Protein AF-A0A2E2L9P2-F1 (afdb_monomer_lite)

Foldseek 3Di:
DVVVVVVVVVVVVVVVVVVVVVVVVVVVVVVVVLVVLQVVVVVCVVVVDDPVVCVVVVNDDRPPPCPPPPDPPPDPPPPPDDDDDDDDD

pLDDT: mean 77.39, std 17.48, range [44.69, 97.62]

Sequence (89 aa):
MIEADVNARVEAVRQVVAATNDADDAERRWKDATAVHERAWRAALDAGWSEKDLRATGARAPGQTSRPRRARTAGTRSSNGAGSASSEE

Secondary structure (DSSP, 8-state):
-HHHHHHHHHHHHHHHHHHHHHHHHHHHHHHHHHHHHHHHHHHHHHTT--HHHHHHTTPPPTT--------------------------

Structure (mmCIF, N/CA/C/O backbone):
data_AF-A0A2E2L9P2-F1
#
_entry.id   AF-A0A2E2L9P2-F1
#
loop_
_atom_site.group_PDB
_atom_site.id
_atom_site.type_symbol
_atom_site.label_atom_id
_atom_site.label_alt_id
_atom_site.label_comp_id
_atom_site.label_asym_id
_atom_site.label_entity_id
_atom_site.label_seq_id
_atom_site.pdbx_PDB_ins_code
_atom_site.Cartn_x
_atom_site.Cartn_y
_atom_site.Cartn_z
_atom_site.occupancy
_atom_site.B_iso_or_equiv
_atom_site.auth_seq_id
_atom_site.auth_comp_id
_atom_site.auth_asym_id
_atom_site.auth_atom_id
_atom_site.pdbx_PDB_model_num
ATOM 1 N N . MET A 1 1 ? 25.042 1.165 -36.591 1.00 61.81 1 MET A N 1
ATOM 2 C CA . MET A 1 1 ? 25.116 1.780 -35.242 1.00 61.81 1 MET A CA 1
ATOM 3 C C . MET A 1 1 ? 23.843 2.512 -34.809 1.00 61.81 1 MET A C 1
ATOM 5 O O . MET A 1 1 ? 23.654 2.652 -33.614 1.00 61.81 1 MET A O 1
ATOM 9 N N . ILE A 1 2 ? 22.948 2.924 -35.714 1.00 75.38 2 ILE A N 1
ATOM 10 C CA . ILE A 1 2 ? 21.686 3.600 -35.343 1.00 75.38 2 ILE A CA 1
ATOM 11 C C . ILE A 1 2 ? 20.645 2.610 -34.786 1.00 75.38 2 ILE A C 1
ATOM 13 O O . ILE A 1 2 ? 19.961 2.909 -33.816 1.00 75.38 2 ILE A O 1
AT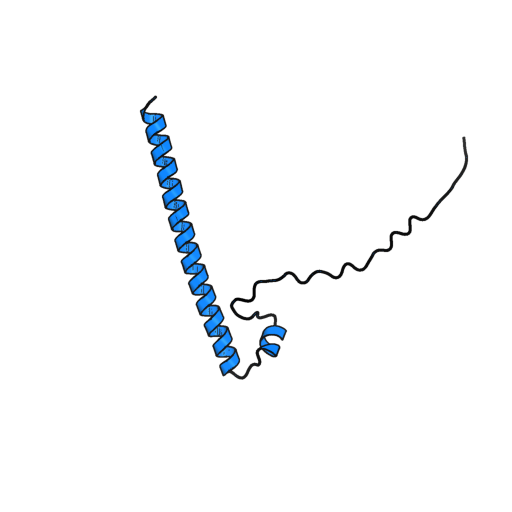OM 17 N N . GLU A 1 3 ? 20.571 1.397 -35.338 1.00 77.81 3 GLU A N 1
ATOM 18 C CA . GLU A 1 3 ? 19.599 0.372 -34.916 1.00 77.81 3 GLU A CA 1
ATOM 19 C C . GLU A 1 3 ? 19.779 -0.076 -33.457 1.00 77.81 3 GLU A C 1
ATOM 21 O O . GLU A 1 3 ? 18.796 -0.272 -32.749 1.00 77.81 3 GLU A O 1
ATOM 26 N N . ALA A 1 4 ? 21.024 -0.180 -32.981 1.00 80.31 4 ALA A N 1
ATOM 27 C CA . ALA A 1 4 ? 21.321 -0.547 -31.595 1.00 80.31 4 ALA A CA 1
ATOM 28 C C . ALA A 1 4 ? 20.863 0.532 -30.599 1.00 80.31 4 ALA A C 1
ATOM 30 O O . ALA A 1 4 ? 20.334 0.210 -29.537 1.00 80.31 4 ALA A O 1
ATOM 31 N N . ASP A 1 5 ? 21.022 1.807 -30.963 1.00 84.06 5 ASP A N 1
ATOM 32 C CA . ASP A 1 5 ? 20.571 2.942 -30.157 1.00 84.06 5 ASP A CA 1
ATOM 33 C C . ASP A 1 5 ? 19.036 3.026 -30.116 1.00 84.06 5 ASP A C 1
ATOM 35 O O . ASP A 1 5 ? 18.445 3.191 -29.049 1.00 84.06 5 ASP A O 1
ATOM 39 N N . VAL A 1 6 ? 18.368 2.799 -31.253 1.00 89.44 6 VAL A N 1
ATOM 40 C CA . VAL A 1 6 ? 16.900 2.705 -31.312 1.00 89.44 6 VAL A CA 1
ATOM 41 C C . VAL A 1 6 ? 16.391 1.541 -30.458 1.00 89.44 6 VAL A C 1
ATOM 43 O O . VAL A 1 6 ? 15.450 1.722 -29.686 1.00 89.44 6 VAL A O 1
ATOM 46 N N . ASN A 1 7 ? 17.031 0.372 -30.532 1.00 90.12 7 ASN A N 1
ATOM 47 C CA . ASN A 1 7 ? 16.656 -0.784 -29.721 1.00 90.12 7 ASN A CA 1
ATOM 48 C C . ASN A 1 7 ? 16.812 -0.505 -28.215 1.00 90.12 7 ASN A C 1
ATOM 50 O O . ASN A 1 7 ? 15.915 -0.817 -27.437 1.00 90.12 7 ASN A O 1
ATOM 54 N N . ALA A 1 8 ? 17.901 0.154 -27.806 1.00 92.56 8 ALA A N 1
ATOM 55 C CA . ALA A 1 8 ? 18.115 0.542 -26.412 1.00 92.56 8 ALA A CA 1
ATOM 56 C C . ALA A 1 8 ? 17.032 1.509 -25.900 1.00 92.56 8 ALA A C 1
ATOM 58 O O . ALA A 1 8 ? 16.535 1.347 -24.785 1.00 92.56 8 ALA A O 1
ATOM 59 N N . ARG A 1 9 ? 16.613 2.481 -26.722 1.00 90.94 9 ARG A N 1
ATOM 60 C CA . ARG A 1 9 ? 15.515 3.400 -26.373 1.00 90.94 9 ARG A CA 1
ATOM 61 C C . ARG A 1 9 ? 14.184 2.668 -26.217 1.00 90.94 9 ARG A C 1
ATOM 63 O O . ARG A 1 9 ? 13.447 2.952 -25.277 1.00 90.94 9 ARG A O 1
ATOM 70 N N . VAL A 1 10 ? 13.877 1.723 -27.107 1.00 96.19 10 VAL A N 1
ATOM 71 C CA . VAL A 1 10 ? 12.644 0.922 -27.026 1.00 96.19 10 VAL A CA 1
ATOM 72 C C . VAL A 1 10 ? 12.629 0.066 -25.761 1.00 96.19 10 VAL A C 1
ATOM 74 O O . VAL A 1 10 ? 11.616 0.036 -25.065 1.00 96.19 10 VAL A O 1
ATOM 77 N N . GLU A 1 11 ? 13.744 -0.579 -25.422 1.00 95.12 11 GLU A N 1
ATOM 78 C CA . GLU A 1 11 ? 13.864 -1.362 -24.189 1.00 95.12 11 GLU A CA 1
ATOM 79 C C . GLU A 1 11 ? 13.715 -0.497 -22.933 1.00 95.12 11 GLU A C 1
ATOM 81 O O . GLU A 1 11 ? 12.983 -0.867 -22.015 1.00 95.12 11 GLU A O 1
ATOM 86 N N . ALA A 1 12 ? 14.317 0.695 -22.909 1.00 95.88 12 ALA A N 1
ATOM 87 C CA . ALA A 1 12 ? 14.133 1.634 -21.805 1.00 95.88 12 ALA A CA 1
ATOM 88 C C . ALA A 1 12 ? 12.656 2.035 -21.640 1.00 95.88 12 ALA A C 1
ATOM 90 O O . ALA A 1 12 ? 12.132 2.033 -20.528 1.00 95.88 12 ALA A O 1
ATOM 91 N N . VAL A 1 13 ? 11.951 2.315 -22.742 1.00 96.19 13 VAL A N 1
ATOM 92 C CA . VAL A 1 13 ? 10.514 2.634 -22.702 1.00 96.19 13 VAL A CA 1
ATOM 93 C C . VAL A 1 13 ? 9.690 1.444 -22.206 1.00 96.19 13 VAL A C 1
ATOM 95 O O . VAL A 1 13 ? 8.800 1.631 -21.378 1.00 96.19 13 VAL A O 1
ATOM 98 N N . ARG A 1 14 ? 9.996 0.217 -22.646 1.00 96.69 14 ARG A N 1
ATOM 99 C CA . ARG A 1 14 ? 9.326 -1.002 -22.155 1.00 96.69 14 ARG A CA 1
ATOM 100 C C . ARG A 1 14 ? 9.484 -1.168 -20.647 1.00 96.69 14 ARG A C 1
ATOM 102 O O . ARG A 1 14 ? 8.505 -1.472 -19.972 1.00 96.69 14 ARG A O 1
ATOM 109 N N . GLN A 1 15 ? 10.683 -0.924 -20.123 1.00 96.31 15 GLN A N 1
ATOM 110 C CA . GLN A 1 15 ? 10.951 -0.990 -18.686 1.00 96.31 15 GLN A CA 1
ATOM 111 C C . GLN A 1 15 ? 10.187 0.080 -17.908 1.00 96.31 15 GLN A C 1
ATOM 113 O O . GLN A 1 15 ? 9.617 -0.230 -16.867 1.00 96.31 15 GLN A O 1
ATOM 118 N N . VAL A 1 16 ? 10.123 1.314 -18.421 1.00 95.62 16 VAL A N 1
ATOM 119 C CA . VAL A 1 16 ? 9.337 2.386 -17.791 1.00 95.62 16 VAL A CA 1
ATOM 120 C C . VAL A 1 16 ? 7.862 2.002 -17.725 1.00 95.62 16 VAL A C 1
ATOM 122 O O . VAL A 1 16 ? 7.265 2.090 -16.659 1.00 95.62 16 VAL A O 1
ATOM 125 N N . VAL A 1 17 ? 7.286 1.517 -18.828 1.00 97.62 17 VAL A N 1
ATOM 126 C CA . VAL A 1 17 ? 5.876 1.100 -18.863 1.00 97.62 17 VAL A CA 1
ATOM 127 C C . VAL A 1 17 ? 5.611 -0.054 -17.897 1.00 97.62 17 VAL A C 1
ATOM 129 O O . VAL A 1 17 ? 4.627 -0.015 -17.163 1.00 97.62 17 VAL A O 1
ATOM 132 N N . ALA A 1 18 ? 6.489 -1.060 -17.861 1.00 96.31 18 ALA A N 1
ATOM 133 C CA . ALA A 1 18 ? 6.371 -2.167 -16.916 1.00 96.31 18 ALA A CA 1
ATOM 134 C C . ALA A 1 18 ? 6.412 -1.671 -15.462 1.00 96.31 18 ALA A C 1
ATOM 136 O O . ALA A 1 18 ? 5.519 -1.989 -14.683 1.00 96.31 18 ALA A O 1
ATOM 137 N N . ALA A 1 19 ? 7.382 -0.816 -15.127 1.00 95.12 19 ALA A N 1
ATOM 138 C CA . ALA A 1 19 ? 7.514 -0.248 -13.790 1.00 95.12 19 ALA A CA 1
ATOM 139 C C . ALA A 1 19 ? 6.308 0.619 -13.390 1.00 95.12 19 ALA A C 1
ATOM 141 O O . ALA A 1 19 ? 5.891 0.591 -12.234 1.00 95.12 19 ALA A O 1
ATOM 142 N N . THR A 1 20 ? 5.727 1.377 -14.326 1.00 95.69 20 THR A N 1
ATOM 143 C CA . THR A 1 20 ? 4.499 2.146 -14.078 1.00 95.69 20 THR A CA 1
ATOM 144 C C . THR A 1 20 ? 3.319 1.228 -13.789 1.00 95.69 20 THR A C 1
ATOM 146 O O . THR A 1 20 ? 2.619 1.445 -12.805 1.00 95.69 20 THR A O 1
ATOM 149 N N . ASN A 1 21 ? 3.133 0.176 -14.588 1.00 96.25 21 ASN A N 1
ATOM 150 C CA . ASN A 1 21 ? 2.057 -0.784 -14.355 1.00 96.25 21 ASN A CA 1
ATOM 151 C C . ASN A 1 21 ? 2.207 -1.461 -12.988 1.00 96.25 21 ASN A C 1
ATOM 153 O O . ASN A 1 21 ? 1.237 -1.522 -12.240 1.00 96.25 21 ASN A O 1
ATOM 157 N N . ASP A 1 22 ? 3.419 -1.890 -12.628 1.00 95.38 22 ASP A N 1
ATOM 158 C CA . ASP A 1 22 ? 3.699 -2.494 -11.322 1.00 95.38 22 ASP A CA 1
ATOM 159 C C . ASP A 1 22 ? 3.405 -1.524 -10.166 1.00 95.38 22 ASP A C 1
ATOM 161 O O . ASP A 1 22 ? 2.860 -1.927 -9.135 1.00 95.38 22 ASP A O 1
ATOM 165 N N . ALA A 1 23 ? 3.733 -0.238 -10.332 1.00 93.69 23 ALA A N 1
ATOM 166 C CA . ALA A 1 23 ? 3.430 0.794 -9.345 1.00 93.69 23 ALA A CA 1
ATOM 167 C C . ALA A 1 23 ? 1.915 0.999 -9.178 1.00 93.69 23 ALA A C 1
ATOM 169 O O . ALA A 1 23 ? 1.426 1.020 -8.046 1.00 93.69 23 ALA A O 1
ATOM 170 N N . ASP A 1 24 ? 1.167 1.078 -10.280 1.00 95.19 24 ASP A N 1
ATOM 171 C CA . ASP A 1 24 ? -0.294 1.203 -10.261 1.00 95.19 24 ASP A CA 1
ATOM 172 C C . ASP A 1 24 ? -0.955 -0.031 -9.622 1.00 95.19 24 ASP A C 1
ATOM 174 O O . ASP A 1 24 ? -1.889 0.080 -8.821 1.00 95.19 24 ASP A O 1
ATOM 178 N N . ASP A 1 25 ? -0.459 -1.226 -9.940 1.00 93.94 25 ASP A N 1
ATOM 179 C CA . ASP A 1 25 ? -0.921 -2.495 -9.378 1.00 93.94 25 ASP A CA 1
ATOM 180 C C . ASP A 1 25 ? -0.637 -2.605 -7.874 1.00 93.94 25 ASP A C 1
ATOM 182 O O . ASP A 1 25 ? -1.464 -3.124 -7.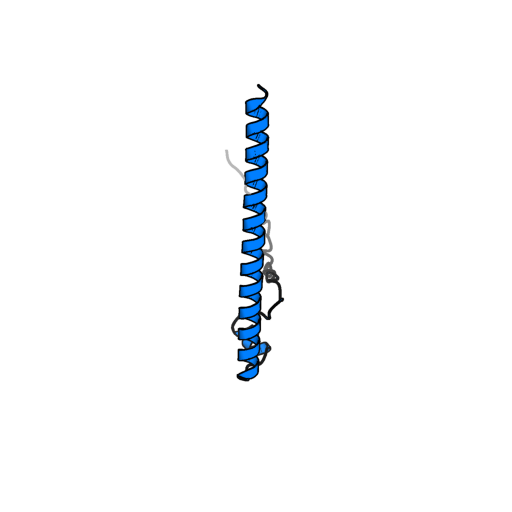109 1.00 93.94 25 ASP A O 1
ATOM 186 N N . ALA A 1 26 ? 0.522 -2.118 -7.430 1.00 93.81 26 ALA A N 1
ATOM 187 C CA . ALA A 1 26 ? 0.872 -2.034 -6.019 1.00 93.81 26 ALA A CA 1
ATOM 188 C C . ALA A 1 26 ? -0.013 -1.019 -5.285 1.00 93.81 26 ALA A C 1
ATOM 190 O O . ALA A 1 26 ? -0.492 -1.309 -4.186 1.00 93.81 26 ALA A O 1
ATOM 191 N N . GLU A 1 27 ? -0.293 0.135 -5.894 1.00 91.88 27 GLU A N 1
ATOM 192 C CA . GLU A 1 27 ? -1.175 1.144 -5.311 1.00 91.88 27 GLU A CA 1
ATOM 193 C C . GLU A 1 27 ? -2.607 0.614 -5.158 1.00 91.88 27 GLU A C 1
ATOM 195 O O . GLU A 1 27 ? -3.220 0.792 -4.102 1.00 91.88 27 GLU A O 1
ATOM 200 N N . ARG A 1 28 ? -3.136 -0.094 -6.165 1.00 93.19 28 ARG A N 1
ATOM 201 C CA . ARG A 1 28 ? -4.455 -0.749 -6.077 1.00 93.19 28 ARG A CA 1
ATOM 202 C C . 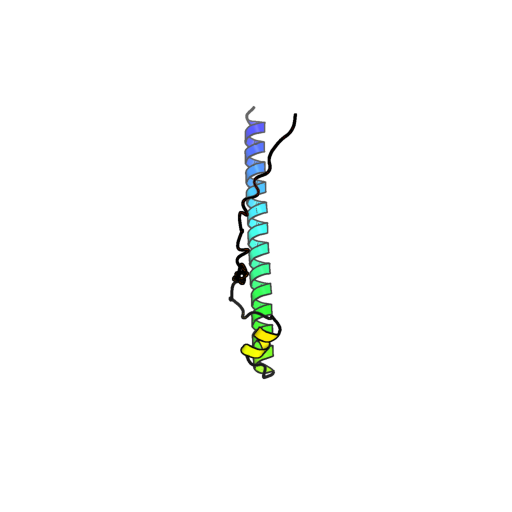ARG A 1 28 ? -4.503 -1.752 -4.931 1.00 93.19 28 ARG A C 1
ATOM 204 O O . ARG A 1 28 ? -5.378 -1.653 -4.075 1.00 93.19 28 ARG A O 1
ATOM 211 N N . ARG A 1 29 ? -3.516 -2.651 -4.849 1.00 92.19 29 ARG A N 1
ATOM 212 C CA . ARG A 1 29 ? -3.416 -3.633 -3.754 1.00 92.19 29 ARG A CA 1
ATOM 213 C C . ARG A 1 29 ? -3.312 -2.962 -2.389 1.00 92.19 29 ARG A C 1
ATOM 215 O O . ARG A 1 29 ? -3.904 -3.442 -1.425 1.00 92.19 29 ARG A O 1
ATOM 222 N N . TRP A 1 30 ? -2.582 -1.854 -2.296 1.00 88.19 30 TRP A N 1
ATOM 223 C CA . TRP A 1 30 ? -2.457 -1.095 -1.058 1.00 88.19 30 TRP A CA 1
ATOM 224 C C . TRP A 1 30 ? -3.782 -0.438 -0.646 1.00 88.19 30 TRP A C 1
ATOM 226 O O . TRP A 1 30 ? -4.168 -0.523 0.524 1.00 88.19 30 TRP A O 1
ATOM 236 N N . LYS A 1 31 ? -4.516 0.154 -1.597 1.00 90.31 31 LYS A N 1
ATOM 237 C CA . LYS A 1 31 ? -5.854 0.724 -1.366 1.00 90.31 31 LYS A CA 1
ATOM 238 C C . LYS A 1 31 ? -6.842 -0.348 -0.913 1.00 90.31 31 LYS A C 1
ATOM 240 O O . LYS A 1 31 ? -7.524 -0.148 0.090 1.00 90.31 31 LYS A O 1
ATOM 245 N N . ASP A 1 32 ? -6.865 -1.497 -1.583 1.00 91.75 32 ASP A N 1
ATOM 246 C CA . ASP A 1 32 ? -7.745 -2.615 -1.231 1.00 91.75 32 ASP A CA 1
ATOM 247 C C . ASP A 1 32 ? -7.435 -3.160 0.166 1.00 91.75 32 ASP A C 1
ATOM 249 O O . ASP A 1 32 ? -8.336 -3.308 0.994 1.00 91.75 32 ASP A O 1
ATOM 253 N N . ALA A 1 33 ? -6.155 -3.390 0.474 1.00 88.94 33 ALA A N 1
ATOM 254 C CA . ALA A 1 33 ? -5.726 -3.836 1.797 1.00 88.94 33 ALA A CA 1
ATOM 255 C C . ALA A 1 33 ? -6.110 -2.828 2.893 1.00 88.94 33 ALA A C 1
ATOM 257 O O . ALA A 1 33 ? -6.574 -3.218 3.966 1.00 88.94 33 ALA A O 1
ATOM 258 N N . THR A 1 34 ? -5.972 -1.530 2.612 1.00 87.38 34 THR A N 1
ATOM 259 C CA . THR A 1 34 ? -6.359 -0.456 3.538 1.00 87.38 34 THR A CA 1
ATOM 260 C C . THR A 1 34 ? -7.869 -0.432 3.755 1.00 87.38 34 THR A C 1
ATOM 262 O O . THR A 1 34 ? -8.320 -0.387 4.897 1.00 87.38 34 THR A O 1
ATOM 265 N N . ALA A 1 35 ? -8.661 -0.557 2.689 1.00 88.69 35 ALA A N 1
ATOM 266 C CA . ALA A 1 35 ? -10.116 -0.594 2.774 1.00 88.69 35 ALA A CA 1
ATOM 267 C C . ALA A 1 35 ? -10.623 -1.820 3.554 1.00 88.69 35 ALA A C 1
ATOM 269 O O . ALA A 1 35 ? -11.544 -1.706 4.364 1.00 88.69 35 ALA A O 1
ATOM 270 N N . VAL A 1 36 ? -10.019 -2.997 3.349 1.00 90.44 36 VAL A N 1
ATOM 271 C CA . VAL A 1 36 ? -10.332 -4.205 4.132 1.00 90.44 36 VAL A CA 1
ATOM 272 C C . VAL A 1 36 ? -9.985 -3.996 5.604 1.00 90.44 36 VAL A C 1
ATOM 274 O O . VAL A 1 36 ? -10.791 -4.332 6.472 1.00 90.44 36 VAL A O 1
ATOM 277 N N . HIS A 1 37 ? -8.830 -3.397 5.894 1.00 87.38 37 HIS A N 1
ATOM 278 C CA . HIS A 1 37 ? -8.421 -3.102 7.261 1.00 87.38 37 HIS A CA 1
ATOM 279 C C . HIS A 1 37 ? -9.376 -2.120 7.957 1.00 87.38 37 HIS A C 1
ATOM 281 O O . HIS A 1 37 ? -9.805 -2.382 9.078 1.00 87.38 37 HIS A O 1
ATOM 287 N N . GLU A 1 38 ? -9.778 -1.038 7.289 1.00 88.38 38 GLU A N 1
ATOM 288 C CA . GLU A 1 38 ? -10.765 -0.089 7.819 1.00 88.38 38 GLU A CA 1
ATOM 289 C C . GLU A 1 38 ? -12.112 -0.749 8.107 1.00 88.38 38 GLU A C 1
ATOM 291 O O . GLU A 1 38 ? -12.703 -0.521 9.164 1.00 88.38 38 GLU A O 1
ATOM 296 N N . ARG A 1 39 ? -12.594 -1.602 7.197 1.00 88.50 39 ARG A N 1
ATOM 297 C CA . ARG A 1 39 ? -13.840 -2.354 7.399 1.00 88.50 39 ARG A CA 1
ATOM 298 C C . ARG A 1 39 ? -13.737 -3.296 8.594 1.00 88.50 39 ARG A C 1
ATOM 300 O O . ARG A 1 39 ? -14.651 -3.318 9.411 1.00 88.50 39 ARG A O 1
ATOM 307 N N . ALA A 1 40 ? -12.630 -4.027 8.723 1.00 89.50 40 ALA A N 1
ATOM 308 C CA . ALA A 1 40 ? -12.395 -4.922 9.853 1.00 89.50 40 ALA A CA 1
ATOM 309 C C . ALA A 1 40 ? -12.313 -4.153 11.181 1.00 89.50 40 ALA A C 1
ATOM 311 O O . ALA A 1 40 ? -12.886 -4.584 12.180 1.00 89.50 40 ALA A O 1
ATOM 312 N N . TRP A 1 41 ? -11.660 -2.988 11.182 1.00 87.12 41 TRP A N 1
ATOM 313 C CA . TRP A 1 41 ? -11.572 -2.125 12.357 1.00 87.12 41 TRP A CA 1
ATOM 314 C C . TRP A 1 41 ? -12.949 -1.620 12.793 1.00 87.12 41 TRP A C 1
ATOM 316 O O . TRP A 1 41 ? -13.303 -1.731 13.963 1.00 87.12 41 TRP A O 1
ATOM 326 N N . ARG A 1 42 ? -13.760 -1.123 11.851 1.00 88.44 42 ARG A N 1
ATOM 327 C CA . ARG A 1 42 ? -15.131 -0.666 12.131 1.00 88.44 42 ARG A CA 1
ATOM 328 C C . ARG A 1 42 ? -16.023 -1.806 12.614 1.00 88.44 42 ARG A C 1
ATOM 330 O O . ARG A 1 42 ? -16.692 -1.635 13.621 1.00 88.44 42 ARG A O 1
ATOM 337 N N . ALA A 1 43 ? -15.953 -2.976 11.979 1.00 90.56 43 ALA A N 1
ATOM 338 C CA . ALA A 1 43 ? -16.705 -4.153 12.409 1.00 90.56 43 ALA A CA 1
ATOM 339 C C . ALA A 1 43 ? -16.353 -4.579 13.843 1.00 90.56 43 ALA A C 1
ATOM 341 O O . ALA A 1 43 ? -17.225 -5.007 14.594 1.00 90.56 43 ALA A O 1
ATOM 342 N N . ALA A 1 44 ? -15.089 -4.434 14.248 1.00 89.44 44 ALA A N 1
ATOM 343 C CA . ALA A 1 44 ? -14.681 -4.714 15.616 1.00 89.44 44 ALA A CA 1
ATOM 344 C C . ALA A 1 44 ? -15.245 -3.685 16.614 1.00 89.44 44 ALA A C 1
ATOM 346 O O . ALA A 1 44 ? -15.727 -4.073 17.679 1.00 89.44 44 ALA A O 1
ATOM 347 N N . LEU A 1 45 ? -15.248 -2.396 16.256 1.00 89.25 45 LEU A N 1
ATOM 348 C CA . LEU A 1 45 ? -15.892 -1.349 17.059 1.00 89.25 45 LEU A CA 1
ATOM 349 C C . LEU A 1 45 ? -17.410 -1.576 17.178 1.00 89.25 45 LEU A C 1
ATOM 351 O O . LEU A 1 45 ? -17.950 -1.484 18.278 1.00 89.25 45 LEU A O 1
ATOM 355 N N . ASP A 1 46 ? -18.083 -1.936 16.080 1.00 90.88 46 ASP A N 1
ATOM 356 C CA . ASP A 1 46 ? -19.517 -2.266 16.059 1.00 90.88 46 ASP A CA 1
ATOM 357 C C . ASP A 1 46 ? -19.829 -3.523 16.889 1.00 90.88 46 ASP A C 1
ATOM 359 O O . ASP A 1 46 ? -20.877 -3.612 17.525 1.00 90.88 46 ASP A O 1
ATOM 363 N N . ALA A 1 47 ? -18.893 -4.475 16.955 1.00 90.88 47 ALA A N 1
ATOM 364 C CA . ALA A 1 47 ? -18.967 -5.636 17.842 1.00 90.88 47 ALA A CA 1
ATOM 365 C C . ALA A 1 47 ? -18.732 -5.293 19.330 1.00 90.88 47 ALA A C 1
ATOM 367 O O . ALA A 1 47 ? -18.684 -6.193 20.168 1.00 90.88 47 ALA A O 1
ATOM 368 N N . GLY A 1 48 ? -18.578 -4.008 19.669 1.00 90.69 48 GLY A N 1
ATOM 369 C CA . GLY A 1 48 ? -18.440 -3.517 21.038 1.00 90.69 48 GLY A CA 1
ATOM 370 C C . GLY A 1 48 ? -17.006 -3.492 21.562 1.00 90.69 48 GLY A C 1
ATOM 371 O O . GLY A 1 48 ? -16.802 -3.251 22.753 1.00 90.69 48 GLY A O 1
ATOM 372 N N . TRP A 1 49 ? -16.000 -3.723 20.712 1.00 88.50 49 TRP A N 1
ATOM 373 C CA . TRP A 1 49 ? -14.609 -3.588 21.132 1.00 88.50 49 TRP A CA 1
ATOM 374 C C . TRP A 1 49 ? -14.236 -2.118 21.266 1.00 88.50 49 TRP A C 1
ATOM 376 O O . TRP A 1 49 ? -14.503 -1.307 20.381 1.00 88.50 49 TRP A O 1
ATOM 386 N N . SER A 1 50 ? -13.554 -1.765 22.355 1.00 84.81 50 SER A N 1
ATOM 387 C CA . SER A 1 50 ? -12.975 -0.432 22.465 1.00 84.81 50 SER A CA 1
ATOM 388 C C . SER A 1 50 ? -11.701 -0.334 21.625 1.00 84.81 50 SER A C 1
ATOM 390 O O . SER A 1 50 ? -10.942 -1.294 21.470 1.00 84.81 50 SER A O 1
ATOM 392 N N . GLU A 1 51 ? -11.400 0.868 21.138 1.00 81.62 51 GLU A N 1
ATOM 393 C CA . GLU A 1 51 ? -10.165 1.129 20.395 1.00 81.62 51 GLU A CA 1
ATOM 394 C C . GLU A 1 51 ? -8.903 0.792 21.220 1.00 81.62 51 GLU A C 1
ATOM 396 O O . GLU A 1 51 ? -7.854 0.431 20.685 1.00 81.62 51 GLU A O 1
ATOM 401 N N . LYS A 1 52 ? -9.001 0.892 22.552 1.00 82.06 52 LYS A N 1
ATOM 402 C CA . LYS A 1 52 ? -7.937 0.517 23.487 1.00 82.06 52 LYS A CA 1
ATOM 403 C C . LYS A 1 52 ? -7.710 -0.993 23.495 1.00 82.06 52 LYS A C 1
ATOM 405 O O . LYS A 1 52 ? -6.553 -1.408 23.470 1.00 82.06 52 LYS A O 1
ATOM 410 N N . ASP A 1 53 ? -8.777 -1.785 23.500 1.00 83.88 53 ASP A N 1
ATOM 411 C CA . ASP A 1 53 ? -8.690 -3.247 23.521 1.00 83.88 53 ASP A CA 1
ATOM 412 C C . ASP A 1 53 ? -8.195 -3.780 22.176 1.00 83.88 53 ASP A C 1
ATOM 414 O O . ASP A 1 53 ? -7.308 -4.629 22.146 1.00 83.88 53 ASP A O 1
ATOM 418 N N . LEU A 1 54 ? -8.640 -3.190 21.061 1.00 83.06 54 LEU A N 1
ATOM 419 C CA . LEU A 1 54 ? -8.107 -3.505 19.730 1.00 83.06 54 LEU A CA 1
ATOM 420 C C . LEU A 1 54 ? -6.618 -3.169 19.610 1.00 83.06 54 LEU A C 1
ATOM 422 O O . LEU A 1 54 ? -5.849 -3.958 19.072 1.00 83.06 54 LEU A O 1
ATOM 426 N N . ARG A 1 55 ? -6.159 -2.051 20.184 1.00 80.81 55 ARG A N 1
ATOM 427 C CA . ARG A 1 55 ? -4.713 -1.780 20.259 1.00 80.81 55 ARG A CA 1
ATOM 428 C C . ARG A 1 55 ? -3.968 -2.719 21.204 1.00 80.81 55 ARG A C 1
ATOM 430 O O . ARG A 1 55 ? -2.795 -3.001 20.958 1.00 80.81 55 ARG A O 1
ATOM 437 N N . ALA A 1 56 ? -4.608 -3.202 22.267 1.00 81.44 56 ALA A N 1
ATOM 438 C CA . ALA A 1 56 ? -4.000 -4.134 23.213 1.00 81.44 56 ALA A CA 1
ATOM 439 C C . ALA A 1 56 ? -3.757 -5.523 22.598 1.00 81.44 56 ALA A C 1
ATOM 441 O O . ALA A 1 56 ? -2.770 -6.164 22.955 1.00 81.44 56 ALA A O 1
ATOM 442 N N . THR A 1 57 ? -4.573 -5.954 21.627 1.00 80.38 57 THR A N 1
ATOM 443 C CA . THR A 1 57 ? -4.314 -7.181 20.843 1.00 80.38 57 THR A CA 1
ATOM 444 C C . THR A 1 57 ? -3.154 -7.031 19.854 1.00 80.38 57 THR A C 1
ATOM 446 O O . THR A 1 57 ? -2.712 -8.010 19.258 1.00 80.38 57 THR A O 1
ATOM 449 N N . GLY A 1 58 ? -2.636 -5.812 19.683 1.00 76.19 58 GLY A N 1
ATOM 450 C CA . GLY A 1 58 ? -1.595 -5.487 18.714 1.00 76.19 58 GLY A CA 1
ATOM 451 C C . GLY A 1 58 ? -2.137 -5.042 17.355 1.00 76.19 58 GLY A C 1
ATOM 452 O O . GLY A 1 58 ? -1.336 -4.637 16.507 1.00 76.19 58 GLY A O 1
ATOM 453 N N . ALA A 1 59 ? -3.461 -5.046 17.150 1.00 76.19 59 ALA A N 1
ATOM 454 C CA . ALA A 1 59 ? -4.069 -4.451 15.966 1.00 76.19 59 ALA A CA 1
ATOM 455 C C . ALA A 1 59 ? -3.909 -2.921 16.017 1.00 76.19 59 ALA A C 1
ATOM 457 O O .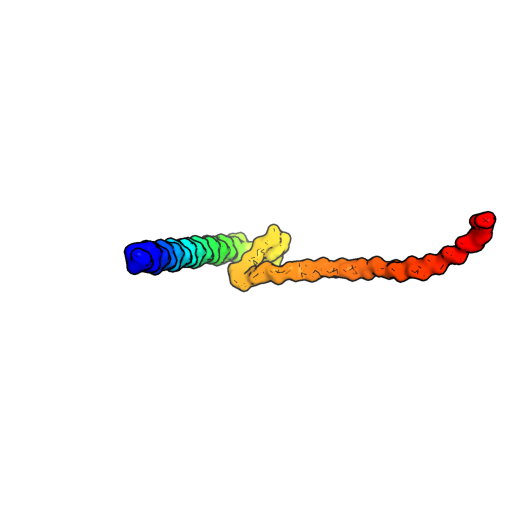 ALA A 1 59 ? -4.149 -2.275 17.036 1.00 76.19 59 ALA A O 1
ATOM 458 N N . ARG A 1 60 ? -3.446 -2.309 14.927 1.00 70.69 60 ARG A N 1
ATOM 459 C CA . ARG A 1 60 ? -3.227 -0.856 14.862 1.00 70.69 60 ARG A CA 1
ATOM 460 C C . ARG A 1 60 ? -4.382 -0.196 14.138 1.00 70.69 60 ARG A C 1
ATOM 462 O O . ARG A 1 60 ? -4.873 -0.751 13.169 1.00 70.69 60 ARG A O 1
ATOM 469 N N . ALA A 1 61 ? -4.748 1.011 14.559 1.00 71.50 61 ALA A N 1
ATOM 470 C CA . ALA A 1 61 ? -5.758 1.779 13.848 1.00 71.50 61 ALA A CA 1
ATOM 471 C C . ALA A 1 61 ? -5.319 2.032 12.385 1.00 71.50 61 ALA A C 1
ATOM 473 O O . ALA A 1 61 ? -4.123 2.256 12.139 1.00 71.50 61 ALA A O 1
ATOM 474 N N . PRO A 1 62 ? -6.254 2.015 11.417 1.00 71.62 62 PRO A N 1
ATOM 475 C CA . PRO A 1 62 ? -5.961 2.374 10.034 1.00 71.62 62 PRO A CA 1
ATOM 476 C C . PRO A 1 62 ? -5.307 3.764 9.968 1.00 71.62 62 PRO A C 1
ATOM 478 O O . PRO A 1 62 ? -5.730 4.692 10.652 1.00 71.62 62 PRO A O 1
ATOM 481 N N . GLY A 1 63 ? -4.220 3.898 9.204 1.00 67.12 63 GLY A N 1
ATOM 482 C CA . GLY A 1 63 ? -3.454 5.149 9.094 1.00 67.12 63 GLY A CA 1
ATOM 483 C C . GLY A 1 63 ? -2.417 5.392 10.200 1.00 67.12 63 GLY A C 1
ATOM 484 O O . GLY A 1 63 ? -1.603 6.311 10.087 1.00 67.12 63 GLY A O 1
ATOM 485 N N . GLN A 1 64 ? -2.363 4.559 11.244 1.00 64.06 64 GLN A N 1
ATOM 486 C CA . GLN A 1 64 ? -1.336 4.694 12.272 1.00 64.06 64 GLN A CA 1
ATOM 487 C C . GLN A 1 64 ? -0.042 4.019 11.811 1.00 64.06 64 GLN A C 1
ATOM 489 O O . GLN A 1 64 ? 0.143 2.808 11.945 1.00 64.06 64 GLN A O 1
ATOM 494 N N . THR A 1 65 ? 0.864 4.822 11.245 1.00 54.94 65 THR A N 1
ATOM 495 C CA . THR A 1 65 ? 2.170 4.347 10.779 1.00 54.94 65 THR A CA 1
ATOM 496 C C . THR A 1 65 ? 2.896 3.623 11.914 1.00 54.94 65 THR A C 1
ATOM 498 O O . THR A 1 65 ? 2.826 4.015 13.088 1.00 54.94 65 THR A O 1
ATOM 501 N N . SER A 1 66 ? 3.566 2.515 11.584 1.00 55.06 66 SER A N 1
ATOM 502 C CA . SER A 1 66 ? 4.371 1.757 12.539 1.00 55.06 66 SER A CA 1
ATOM 503 C C . SER A 1 66 ? 5.542 2.604 13.017 1.00 55.06 66 SER A C 1
ATOM 505 O O . SER A 1 66 ? 6.653 2.480 12.517 1.00 55.06 66 SER A O 1
ATOM 507 N N . ARG A 1 67 ? 5.321 3.476 14.009 1.00 55.84 67 ARG A N 1
ATOM 508 C CA . ARG A 1 67 ? 6.431 4.113 14.709 1.00 55.84 67 ARG A CA 1
ATOM 509 C C . ARG A 1 67 ? 7.156 3.001 15.470 1.00 55.84 67 ARG A C 1
ATOM 511 O O . ARG A 1 67 ? 6.528 2.374 16.336 1.00 55.84 67 ARG A O 1
ATOM 518 N N . PRO A 1 68 ? 8.430 2.714 15.156 1.00 53.94 68 PRO A N 1
ATOM 519 C CA . PRO A 1 68 ? 9.185 1.732 15.909 1.00 53.94 68 PRO A CA 1
ATOM 520 C C . PRO A 1 68 ? 9.235 2.210 17.358 1.00 53.94 68 PRO A C 1
ATOM 522 O O . PRO A 1 68 ? 9.592 3.357 17.648 1.00 53.94 68 PRO A O 1
ATOM 525 N N . ARG A 1 69 ? 8.807 1.343 18.278 1.00 57.62 69 ARG A N 1
ATOM 526 C CA . ARG A 1 69 ? 8.937 1.591 19.713 1.00 57.62 69 ARG A CA 1
ATOM 527 C C . ARG A 1 69 ? 10.439 1.701 19.966 1.00 57.62 69 ARG A C 1
ATOM 529 O O . ARG A 1 69 ? 11.139 0.703 19.831 1.00 57.62 69 ARG A O 1
ATOM 536 N N . ARG A 1 70 ? 10.946 2.911 20.243 1.00 57.38 70 ARG A N 1
ATOM 537 C CA . ARG A 1 70 ? 12.358 3.117 20.601 1.00 57.38 70 ARG A CA 1
ATOM 538 C C . ARG A 1 70 ? 12.676 2.146 21.734 1.00 57.38 70 ARG A C 1
ATOM 540 O O . ARG A 1 70 ? 12.113 2.275 22.822 1.00 57.38 70 ARG A O 1
ATOM 547 N N . ALA A 1 71 ? 13.530 1.163 21.458 1.00 56.75 71 ALA A N 1
ATOM 548 C CA . ALA A 1 71 ? 14.078 0.310 22.493 1.00 56.75 71 ALA A CA 1
ATOM 549 C C . ALA A 1 71 ? 14.744 1.234 23.518 1.00 56.75 71 ALA A C 1
ATOM 551 O O . ALA A 1 71 ? 15.583 2.065 23.1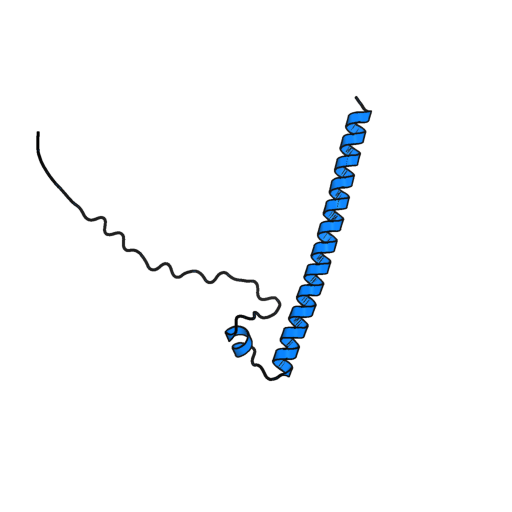63 1.00 56.75 71 ALA A O 1
ATOM 552 N N . ARG A 1 72 ? 14.308 1.156 24.778 1.00 57.03 72 ARG A N 1
ATOM 553 C CA . ARG A 1 72 ? 14.985 1.832 25.883 1.00 57.03 72 ARG A CA 1
ATOM 554 C C . ARG A 1 72 ? 16.366 1.198 25.974 1.00 57.03 72 ARG A C 1
ATOM 556 O O . ARG A 1 72 ? 16.487 0.083 26.468 1.00 57.03 72 ARG A O 1
ATOM 563 N N . THR A 1 73 ? 17.384 1.881 25.464 1.00 51.88 73 THR A N 1
ATOM 564 C CA . THR A 1 73 ? 18.784 1.536 25.700 1.00 51.88 73 THR A CA 1
ATOM 565 C C . THR A 1 73 ? 19.014 1.608 27.205 1.00 51.88 73 THR A C 1
ATOM 567 O O . THR A 1 73 ? 19.165 2.693 27.767 1.00 51.88 73 THR A O 1
ATOM 570 N N . ALA A 1 74 ? 18.958 0.456 27.874 1.00 56.56 74 ALA A N 1
ATOM 571 C CA . ALA A 1 74 ? 19.501 0.306 29.209 1.00 56.56 74 ALA A CA 1
ATOM 572 C C . ALA A 1 74 ? 20.994 0.619 29.089 1.00 56.56 74 ALA A C 1
ATOM 574 O O . ALA A 1 74 ? 21.713 -0.060 28.358 1.00 56.56 74 ALA A O 1
ATOM 575 N N . GLY A 1 75 ? 21.423 1.721 29.705 1.00 53.56 75 GLY A N 1
ATOM 576 C CA . GLY A 1 75 ? 22.808 2.160 29.663 1.00 53.56 75 GLY A CA 1
ATOM 577 C C . GLY A 1 75 ? 23.704 1.069 30.229 1.00 53.56 75 GLY A C 1
ATOM 578 O O . GLY A 1 75 ? 23.727 0.860 31.440 1.00 53.56 75 GLY A O 1
ATOM 579 N N . THR A 1 76 ? 24.447 0.387 29.357 1.00 53.84 76 THR A N 1
ATOM 580 C CA . THR A 1 76 ? 25.626 -0.344 29.802 1.00 53.84 76 THR A CA 1
ATOM 581 C C . THR A 1 76 ? 26.660 0.708 30.174 1.00 53.84 76 THR A C 1
ATOM 583 O O . THR A 1 76 ? 27.185 1.458 29.349 1.00 53.84 76 THR A O 1
ATOM 586 N N . ARG A 1 77 ? 26.824 0.876 31.480 1.00 51.41 77 ARG A N 1
ATOM 587 C CA . ARG A 1 77 ? 27.808 1.753 32.090 1.00 51.41 77 ARG A CA 1
ATOM 588 C C . ARG A 1 77 ? 29.150 1.069 31.846 1.00 51.41 77 ARG A C 1
ATOM 590 O O . ARG A 1 77 ? 29.500 0.141 32.565 1.00 51.41 77 ARG A O 1
ATOM 597 N N . SER A 1 78 ? 29.847 1.469 30.785 1.00 49.62 78 SER A N 1
ATOM 598 C CA . SER A 1 78 ? 31.180 0.959 30.470 1.00 49.62 78 SER A CA 1
ATOM 599 C C . SER A 1 78 ? 32.147 1.460 31.543 1.00 49.62 78 SER A C 1
ATOM 601 O O . SER A 1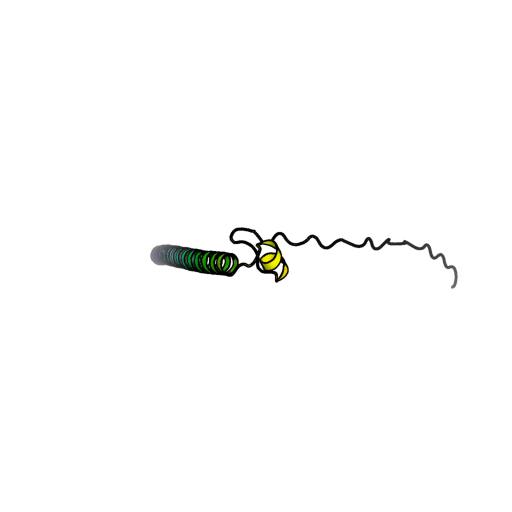 78 ? 32.694 2.557 31.451 1.00 49.62 78 SER A O 1
ATOM 603 N N . SER A 1 79 ? 32.296 0.692 32.621 1.00 53.31 79 SER A N 1
ATOM 604 C CA . SER A 1 79 ? 33.389 0.854 33.568 1.00 53.31 79 SER A CA 1
ATOM 605 C C . SER A 1 79 ? 34.669 0.450 32.849 1.00 53.31 79 SER A C 1
ATOM 607 O O . SER A 1 79 ? 34.985 -0.734 32.750 1.00 53.31 79 SER A O 1
ATOM 609 N N . ASN A 1 80 ? 35.384 1.441 32.320 1.00 49.84 80 ASN A N 1
ATOM 610 C CA . ASN A 1 80 ? 36.755 1.281 31.862 1.00 49.84 80 ASN A CA 1
ATOM 611 C C . ASN A 1 80 ? 37.633 1.102 33.110 1.00 49.84 80 ASN A C 1
ATOM 613 O O . ASN A 1 80 ? 38.191 2.057 33.647 1.00 49.84 80 ASN A O 1
ATOM 617 N N . GLY A 1 81 ? 37.617 -0.122 33.640 1.00 47.47 81 GLY A N 1
ATOM 618 C CA . GLY A 1 81 ? 38.411 -0.546 34.778 1.00 47.47 81 GLY A CA 1
ATOM 619 C C . GLY A 1 81 ? 39.879 -0.541 34.394 1.00 47.47 81 GLY A C 1
ATOM 620 O O . GLY A 1 81 ? 40.312 -1.311 33.541 1.00 47.47 81 GLY A O 1
ATOM 621 N N . ALA A 1 82 ? 40.615 0.361 35.032 1.00 52.94 82 ALA A N 1
ATOM 622 C CA . ALA A 1 82 ? 42.057 0.328 35.126 1.00 52.94 82 ALA A CA 1
ATOM 623 C C . ALA A 1 82 ? 42.524 -1.050 35.622 1.00 52.94 82 ALA A C 1
ATOM 625 O O . ALA A 1 82 ? 42.018 -1.563 36.618 1.00 52.94 82 ALA A O 1
ATOM 626 N N . GLY A 1 83 ? 43.508 -1.613 34.929 1.00 44.69 83 GLY A N 1
ATOM 627 C CA . GLY A 1 83 ? 44.210 -2.825 35.322 1.00 44.69 83 GLY A CA 1
ATOM 628 C C . GLY A 1 83 ? 45.670 -2.692 34.927 1.00 44.69 83 GLY A C 1
ATOM 629 O O . GLY A 1 83 ? 46.065 -3.114 33.847 1.00 44.69 83 GLY A O 1
ATOM 630 N N . SER A 1 84 ? 46.443 -2.039 35.790 1.00 48.47 84 SER A N 1
ATOM 631 C CA . SER A 1 84 ? 47.900 -2.132 35.817 1.00 48.47 84 SER A CA 1
ATOM 632 C C . SER A 1 84 ? 48.334 -3.574 36.112 1.00 48.47 84 SER A C 1
ATOM 634 O O . SER A 1 84 ? 47.825 -4.162 37.062 1.00 48.47 84 SER A O 1
ATOM 636 N N . ALA A 1 85 ? 49.302 -4.096 35.359 1.00 52.50 85 ALA A N 1
ATOM 637 C CA . ALA A 1 85 ? 50.261 -5.140 35.759 1.00 52.50 85 ALA A CA 1
ATOM 638 C C . ALA A 1 85 ? 51.379 -5.135 34.691 1.00 52.50 85 ALA A C 1
ATOM 640 O O . ALA A 1 85 ? 51.080 -5.295 33.514 1.00 52.50 85 ALA A O 1
ATOM 641 N N . SER A 1 86 ? 52.590 -4.640 34.956 1.00 46.53 86 SER A N 1
ATOM 642 C CA . SER A 1 86 ? 53.671 -5.218 35.777 1.00 46.53 86 SER A CA 1
ATOM 643 C C . SER A 1 86 ? 54.352 -6.438 35.138 1.00 46.53 86 SER A C 1
ATOM 645 O O . SER A 1 86 ? 53.745 -7.495 35.066 1.00 46.53 86 SER A O 1
ATOM 647 N N . SER A 1 87 ? 55.636 -6.225 34.814 1.00 47.94 87 SER A N 1
ATOM 648 C CA . SER A 1 87 ? 56.798 -7.124 34.962 1.00 47.94 87 SER A CA 1
ATOM 649 C C . SER A 1 87 ? 57.001 -8.363 34.075 1.00 47.94 87 SER A C 1
ATOM 651 O O . SER A 1 87 ? 56.070 -9.097 33.775 1.00 47.94 87 SER A O 1
ATOM 653 N N . GLU A 1 88 ? 58.304 -8.582 33.818 1.00 47.50 88 GLU A N 1
ATOM 654 C CA . GLU A 1 88 ? 59.014 -9.783 33.323 1.00 47.50 88 GLU A CA 1
ATOM 655 C C . GLU A 1 88 ? 58.937 -10.003 31.796 1.00 47.50 88 GLU A C 1
ATOM 657 O O . GLU A 1 88 ? 57.862 -9.977 31.212 1.00 47.50 88 GLU A O 1
ATOM 662 N N . GLU A 1 89 ? 60.029 -10.157 31.038 1.00 45.44 89 GLU A N 1
ATOM 663 C CA . GLU A 1 89 ? 61.460 -10.398 31.311 1.00 45.44 89 GLU A CA 1
ATOM 664 C C . GLU A 1 89 ? 62.296 -9.875 30.120 1.00 45.44 89 GLU A C 1
ATOM 666 O O . GLU A 1 89 ? 61.771 -9.904 28.978 1.00 45.44 89 GLU A O 1
#

Radius of gyration: 28.75 Å; chains: 1; bounding box: 81×16×71 Å